Protein AF-A0A962BXA7-F1 (afdb_monomer_lite)

Foldseek 3Di:
DDDDPPPPDPPPPPPPPPPDDDPVVVCVVPDDAPQDKDKDWDWADDPPDPGTDIWIDMWGDNHPPDTDTDTPDD

Sequence (74 aa):
MTRLPALLLPFLAATSQAAAPDAATLLAAIAQPAPASTGFFERRESPLLAEPLLLRGLLEQPRAGSLTKAVEWP

Radius of gyration: 27.5 Å; chains: 1; bounding box: 83×46×35 Å

Structure (mmCIF, N/CA/C/O backbone):
data_AF-A0A962BXA7-F1
#
_entry.id   AF-A0A962BXA7-F1
#
loop_
_atom_site.group_PDB
_atom_site.id
_atom_site.type_symbol
_atom_site.label_atom_id
_atom_site.label_alt_id
_atom_site.label_comp_id
_atom_site.label_asym_id
_atom_site.label_en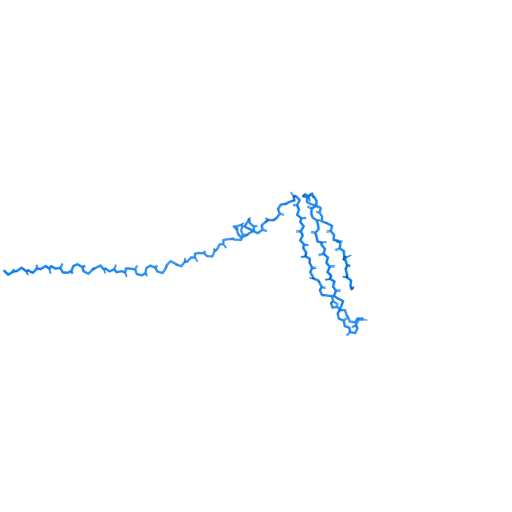tity_id
_atom_site.label_seq_id
_atom_site.pdbx_PDB_ins_code
_atom_site.Cartn_x
_atom_site.Cartn_y
_atom_site.Cartn_z
_atom_site.occupancy
_atom_site.B_iso_or_equiv
_atom_site.auth_seq_id
_atom_site.auth_comp_id
_atom_site.auth_asym_id
_atom_site.auth_atom_id
_atom_site.pdbx_PDB_model_num
ATOM 1 N N . MET A 1 1 ? -69.530 -36.023 -5.661 1.00 44.84 1 MET A N 1
ATOM 2 C CA . MET A 1 1 ? -68.825 -35.296 -6.740 1.00 44.84 1 MET A CA 1
ATOM 3 C C . MET A 1 1 ? -68.066 -34.141 -6.103 1.00 44.84 1 MET A C 1
ATOM 5 O O . MET A 1 1 ? -68.632 -33.083 -5.878 1.00 44.84 1 MET A O 1
ATOM 9 N N . THR A 1 2 ? -66.824 -34.387 -5.701 1.00 43.19 2 THR A N 1
ATOM 10 C CA . THR A 1 2 ? -65.980 -33.462 -4.933 1.00 43.19 2 THR A CA 1
ATOM 11 C C . THR A 1 2 ? -65.099 -32.685 -5.907 1.00 43.19 2 THR A C 1
ATOM 13 O O . THR A 1 2 ? -64.259 -33.281 -6.576 1.00 43.19 2 THR A O 1
ATOM 16 N N . ARG A 1 3 ? -65.301 -31.369 -6.033 1.00 55.16 3 ARG A N 1
ATOM 17 C CA . ARG A 1 3 ? -64.385 -30.483 -6.767 1.00 55.16 3 ARG A CA 1
ATOM 18 C C . ARG A 1 3 ? -63.622 -29.634 -5.757 1.00 55.16 3 ARG A C 1
ATOM 20 O O . ARG A 1 3 ? -64.204 -28.765 -5.119 1.00 55.16 3 ARG A O 1
ATOM 27 N N . LEU A 1 4 ? -62.336 -29.930 -5.602 1.00 58.81 4 LEU A N 1
ATOM 28 C CA . LEU A 1 4 ? -61.383 -29.119 -4.851 1.00 58.81 4 LEU A CA 1
ATOM 29 C C . LEU A 1 4 ? -60.910 -27.987 -5.783 1.00 58.81 4 LEU A C 1
ATOM 31 O O . LEU A 1 4 ? -60.420 -28.304 -6.871 1.00 58.81 4 LEU A O 1
ATOM 35 N N . PRO A 1 5 ? -61.045 -26.695 -5.441 1.00 55.84 5 PRO A N 1
ATOM 36 C CA . PRO A 1 5 ? -60.408 -25.657 -6.227 1.00 55.84 5 PRO A CA 1
ATOM 37 C C . PRO A 1 5 ? -58.921 -25.649 -5.871 1.00 55.84 5 PRO A C 1
ATOM 39 O O . PRO A 1 5 ? -58.535 -25.390 -4.732 1.00 55.84 5 PRO A O 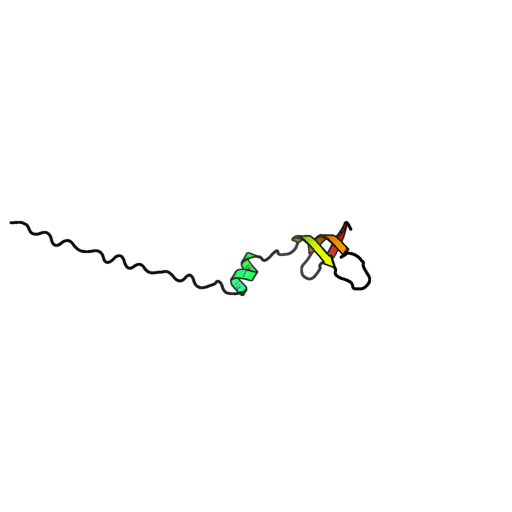1
ATOM 42 N N . ALA A 1 6 ? -58.094 -25.973 -6.862 1.00 60.34 6 ALA A N 1
ATOM 43 C CA . ALA A 1 6 ? -56.663 -25.741 -6.826 1.00 60.34 6 ALA A CA 1
ATOM 44 C C . ALA A 1 6 ? -56.426 -24.237 -6.629 1.00 60.34 6 ALA A C 1
ATOM 46 O O . ALA A 1 6 ? -56.570 -23.449 -7.565 1.00 60.34 6 ALA A O 1
ATOM 47 N N . LEU A 1 7 ? -56.107 -23.833 -5.398 1.00 58.66 7 LEU A N 1
ATOM 48 C CA . LEU A 1 7 ? -55.574 -22.506 -5.130 1.00 58.66 7 LEU A CA 1
ATOM 49 C C . LEU A 1 7 ? -54.171 -22.449 -5.744 1.00 58.66 7 LEU A C 1
ATOM 51 O O . LEU A 1 7 ? -53.189 -22.910 -5.167 1.00 58.66 7 LEU A O 1
ATOM 55 N N . LEU A 1 8 ? -54.118 -21.914 -6.961 1.00 59.34 8 LEU A N 1
ATOM 56 C CA . LEU A 1 8 ? -52.915 -21.412 -7.604 1.00 59.34 8 LEU A CA 1
ATOM 57 C C . LEU A 1 8 ? -52.292 -20.360 -6.681 1.00 59.34 8 LEU A C 1
ATOM 59 O O . LEU A 1 8 ? -52.778 -19.236 -6.599 1.00 59.34 8 LEU A O 1
ATOM 63 N N . LEU A 1 9 ? -51.227 -20.739 -5.975 1.00 58.94 9 LEU A N 1
ATOM 64 C CA . LEU A 1 9 ? -50.281 -19.794 -5.390 1.00 58.94 9 LEU A CA 1
ATOM 65 C C . LEU A 1 9 ? -49.658 -18.994 -6.544 1.00 58.94 9 LEU A C 1
ATOM 6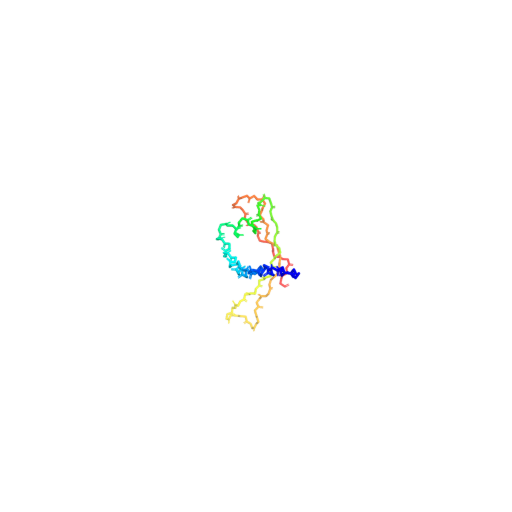7 O O . LEU A 1 9 ? -48.936 -19.591 -7.349 1.00 58.94 9 LEU A O 1
ATOM 71 N N . PRO A 1 10 ? -49.883 -17.671 -6.660 1.00 61.41 10 PRO A N 1
ATOM 72 C CA . PRO A 1 10 ? -49.040 -16.873 -7.519 1.00 61.41 10 PRO A CA 1
ATOM 73 C C . PRO A 1 10 ? -47.710 -16.749 -6.781 1.00 61.41 10 PRO A C 1
ATOM 75 O O . PRO A 1 10 ? -47.591 -16.057 -5.770 1.00 61.41 10 PRO A O 1
ATOM 78 N N . PHE A 1 11 ? -46.709 -17.480 -7.259 1.00 60.34 11 PHE 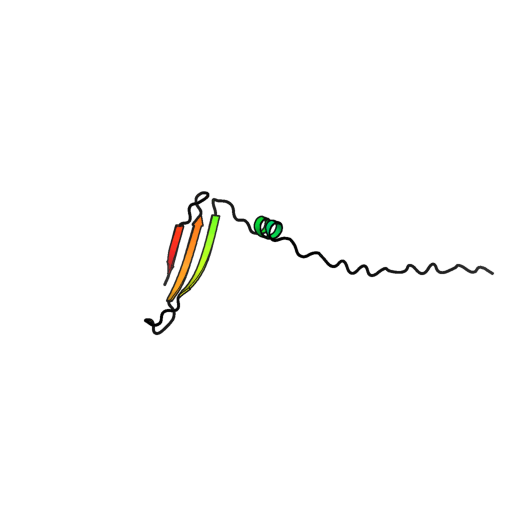A N 1
ATOM 79 C CA . PHE A 1 11 ? -45.328 -17.271 -6.861 1.00 60.34 11 PHE A CA 1
ATOM 80 C C . PHE A 1 11 ? -44.936 -15.896 -7.414 1.00 60.34 11 PHE A C 1
ATOM 82 O O . PHE A 1 11 ? -44.526 -15.772 -8.568 1.00 60.34 11 PHE A O 1
ATOM 89 N N . LEU A 1 12 ? -45.164 -14.833 -6.633 1.00 60.56 12 LEU A N 1
ATOM 90 C CA . LEU A 1 12 ? -44.594 -13.527 -6.929 1.00 60.56 12 LEU A CA 1
ATOM 91 C C . LEU A 1 12 ? -43.079 -13.713 -6.892 1.00 60.56 12 LEU A C 1
ATOM 93 O O . LEU A 1 12 ? -42.473 -13.778 -5.824 1.00 60.56 12 LEU A O 1
ATOM 97 N N . ALA A 1 13 ? -42.474 -13.811 -8.072 1.00 64.06 13 ALA A N 1
ATOM 98 C CA . ALA A 1 13 ? -41.053 -13.600 -8.255 1.00 64.06 13 ALA A CA 1
ATOM 99 C C . ALA A 1 13 ? -40.773 -12.123 -7.950 1.00 64.06 13 ALA A C 1
ATOM 101 O O . ALA A 1 13 ? -40.667 -11.288 -8.845 1.00 64.06 13 ALA A O 1
ATOM 102 N N . ALA A 1 14 ? -40.719 -11.785 -6.662 1.00 63.75 14 ALA A N 1
ATOM 103 C CA . ALA A 1 14 ? -40.152 -10.535 -6.207 1.00 63.75 14 ALA A CA 1
ATOM 104 C C . ALA A 1 14 ? -38.658 -10.609 -6.525 1.00 63.75 14 ALA A C 1
ATOM 106 O O . ALA A 1 14 ? -37.867 -11.177 -5.771 1.00 63.75 14 ALA A O 1
ATOM 107 N N . THR A 1 15 ? -38.273 -10.080 -7.683 1.00 61.50 15 THR A N 1
ATOM 108 C CA . THR A 1 15 ? -36.882 -9.747 -7.958 1.00 61.50 15 THR A CA 1
ATOM 109 C C . THR A 1 15 ? -36.505 -8.664 -6.959 1.00 61.50 15 THR A C 1
ATOM 111 O O . THR A 1 15 ? -36.765 -7.482 -7.179 1.00 61.50 15 THR A O 1
ATOM 114 N N . SER A 1 16 ? -35.975 -9.076 -5.807 1.00 63.97 16 SER A N 1
ATOM 115 C CA . SER A 1 16 ? -35.372 -8.158 -4.852 1.00 63.97 16 SER A CA 1
ATOM 116 C C . SER A 1 16 ? -34.178 -7.529 -5.555 1.00 63.97 16 SER A C 1
ATOM 118 O O . SER A 1 16 ? -33.118 -8.140 -5.693 1.00 63.97 16 SER A O 1
ATOM 120 N N . GLN A 1 17 ? -34.387 -6.333 -6.096 1.00 64.06 17 GLN A N 1
ATOM 121 C CA . GLN A 1 17 ? -33.313 -5.502 -6.599 1.00 64.06 17 GLN A CA 1
ATOM 122 C C . GLN A 1 17 ? -32.556 -5.037 -5.357 1.00 64.06 17 GLN A C 1
ATOM 124 O O . GLN A 1 17 ? -32.977 -4.098 -4.682 1.00 64.06 17 GLN A O 1
ATOM 129 N N . ALA A 1 18 ? -31.504 -5.768 -4.987 1.00 73.06 18 ALA A N 1
ATOM 130 C CA . ALA A 1 18 ? -30.665 -5.389 -3.863 1.00 73.06 18 ALA A CA 1
ATOM 131 C C . ALA A 1 18 ? -30.136 -3.978 -4.134 1.00 73.06 18 ALA A C 1
ATOM 133 O O . ALA A 1 18 ? -29.441 -3.748 -5.128 1.00 73.06 18 ALA A O 1
ATOM 134 N N . ALA A 1 19 ? -30.526 -3.025 -3.288 1.00 81.75 19 ALA A N 1
ATOM 135 C CA . ALA A 1 19 ? -29.999 -1.675 -3.363 1.00 81.75 19 ALA A CA 1
ATOM 136 C C . ALA A 1 19 ? -28.474 -1.751 -3.232 1.00 81.75 19 ALA A C 1
ATOM 138 O O . ALA A 1 19 ? -27.958 -2.465 -2.366 1.00 81.75 19 ALA A O 1
ATOM 139 N N . ALA A 1 20 ? -27.756 -1.047 -4.108 1.00 84.56 20 ALA A N 1
ATOM 140 C CA . ALA A 1 20 ? -26.313 -0.936 -3.966 1.00 84.56 20 ALA A CA 1
ATOM 141 C C . ALA A 1 20 ? -26.004 -0.318 -2.589 1.00 84.56 20 ALA A C 1
ATOM 143 O O . ALA A 1 20 ? -26.669 0.653 -2.211 1.00 84.56 20 ALA A O 1
ATOM 144 N N . PRO A 1 21 ? -25.043 -0.872 -1.830 1.00 85.50 21 PRO A N 1
ATOM 145 C CA . PRO A 1 21 ? -24.662 -0.298 -0.548 1.00 85.50 21 PRO A CA 1
ATOM 146 C C . PRO A 1 21 ? -24.154 1.129 -0.758 1.00 85.50 21 PRO A C 1
ATOM 148 O O . PRO A 1 21 ? -23.444 1.414 -1.726 1.00 85.50 21 PRO A O 1
ATOM 151 N N . ASP A 1 22 ? -24.525 2.033 0.146 1.00 93.50 22 ASP A N 1
ATOM 152 C CA . ASP A 1 22 ? -24.026 3.400 0.107 1.00 93.50 22 ASP A CA 1
ATOM 153 C C . ASP A 1 22 ? -22.515 3.444 0.408 1.00 93.50 22 ASP A C 1
ATOM 155 O O . ASP A 1 22 ? -21.929 2.520 0.985 1.00 93.50 22 ASP A O 1
ATOM 159 N N . ALA A 1 23 ? -21.868 4.541 0.010 1.00 94.56 23 ALA A N 1
ATOM 160 C CA . ALA A 1 23 ? -20.424 4.694 0.151 1.00 94.56 23 ALA A CA 1
ATOM 161 C C . ALA A 1 23 ? -19.953 4.631 1.613 1.00 94.56 23 ALA A C 1
ATOM 163 O O . ALA A 1 23 ? -18.870 4.111 1.872 1.00 94.56 23 ALA A O 1
ATOM 164 N N . ALA A 1 24 ? -20.744 5.126 2.571 1.00 95.25 24 ALA A N 1
ATOM 165 C CA . ALA A 1 24 ? -20.364 5.088 3.979 1.00 95.25 24 ALA A CA 1
ATOM 166 C C . ALA A 1 24 ? -20.392 3.650 4.512 1.00 95.25 24 ALA A C 1
ATOM 168 O O . ALA A 1 24 ? -19.460 3.238 5.204 1.00 95.25 24 ALA A O 1
ATOM 169 N N . THR A 1 25 ? -21.396 2.865 4.117 1.00 94.12 25 THR A N 1
ATOM 170 C CA . THR A 1 25 ? -21.481 1.432 4.424 1.00 94.12 25 THR A CA 1
ATOM 171 C C . THR A 1 25 ? -20.287 0.664 3.853 1.00 94.12 25 THR A C 1
ATOM 173 O O . THR A 1 25 ? -19.668 -0.133 4.559 1.00 94.12 25 THR A O 1
ATOM 176 N N . LEU A 1 26 ? -19.908 0.935 2.600 1.00 94.44 26 LEU A N 1
ATOM 177 C CA . LEU A 1 26 ? -18.741 0.303 1.977 1.00 94.44 26 LEU A CA 1
ATOM 178 C C . LEU A 1 26 ? -17.433 0.670 2.685 1.00 94.44 26 LEU A C 1
ATOM 180 O O . LEU A 1 26 ? -16.634 -0.214 2.982 1.00 94.44 26 LEU A O 1
ATOM 184 N N . LEU A 1 27 ? -17.227 1.955 2.986 1.00 93.56 27 LEU A N 1
ATOM 185 C CA . LEU A 1 27 ? -16.032 2.425 3.687 1.00 93.56 27 LEU A CA 1
ATOM 186 C C . LEU A 1 27 ? -15.919 1.809 5.082 1.00 93.56 27 LEU A C 1
ATOM 188 O O . LEU A 1 27 ? -14.835 1.378 5.459 1.00 93.56 27 LEU A O 1
ATOM 192 N N . ALA A 1 28 ? -17.026 1.715 5.823 1.00 94.56 28 ALA A N 1
ATOM 193 C CA . ALA A 1 28 ? -17.048 1.066 7.130 1.00 94.56 28 ALA A CA 1
ATOM 194 C C . ALA A 1 28 ? -16.696 -0.429 7.042 1.00 94.56 28 ALA A C 1
ATOM 196 O O . ALA A 1 28 ? -16.002 -0.942 7.915 1.00 94.56 28 ALA A O 1
ATOM 197 N N . ALA A 1 29 ? -17.128 -1.115 5.979 1.00 94.94 29 ALA A N 1
ATOM 198 C CA . ALA A 1 29 ? -16.852 -2.536 5.778 1.00 94.94 29 ALA A CA 1
ATOM 199 C C . ALA A 1 29 ? -15.381 -2.836 5.433 1.00 94.94 29 ALA A C 1
ATOM 201 O O . ALA A 1 29 ? -14.892 -3.913 5.767 1.00 94.94 29 ALA A O 1
ATOM 202 N N . ILE A 1 30 ? -14.678 -1.904 4.777 1.00 92.94 30 ILE A N 1
ATOM 203 C CA . ILE A 1 30 ? -13.261 -2.065 4.396 1.00 92.94 30 ILE A CA 1
ATOM 204 C C . ILE A 1 30 ? -12.291 -1.305 5.308 1.00 92.94 30 ILE A C 1
ATOM 206 O O . ILE A 1 30 ? -11.080 -1.347 5.088 1.00 92.94 30 ILE A O 1
ATOM 210 N N . ALA A 1 31 ? -12.801 -0.579 6.305 1.00 92.94 31 ALA A N 1
ATOM 211 C CA . ALA A 1 31 ? -11.983 0.227 7.193 1.00 92.94 31 ALA A CA 1
ATOM 212 C C . ALA A 1 31 ? -10.989 -0.648 7.968 1.00 92.94 31 ALA A C 1
ATOM 214 O O . ALA A 1 31 ? -11.360 -1.630 8.610 1.00 92.94 31 ALA A O 1
ATOM 215 N N . GLN A 1 32 ? -9.723 -0.236 7.961 1.00 92.69 32 GLN A N 1
ATOM 216 C CA . GLN A 1 32 ? -8.679 -0.803 8.807 1.00 92.69 32 GLN A CA 1
ATOM 217 C C . GLN A 1 32 ? -8.238 0.264 9.816 1.00 92.69 32 GLN A C 1
ATOM 219 O O . GLN A 1 32 ? -7.437 1.136 9.473 1.00 92.69 32 GLN A O 1
ATOM 224 N N . PRO A 1 33 ? -8.803 0.278 11.039 1.00 93.75 33 PRO A N 1
ATOM 225 C CA . PRO A 1 33 ? -8.409 1.247 12.053 1.00 93.75 33 PRO A CA 1
ATOM 226 C C . PRO A 1 33 ? -6.967 0.996 12.504 1.00 93.75 33 PRO A C 1
ATOM 228 O O . PRO A 1 33 ? -6.490 -0.136 12.500 1.00 93.75 33 PRO A O 1
ATOM 231 N N . ALA A 1 34 ? -6.276 2.053 12.931 1.00 95.50 34 ALA A N 1
ATOM 232 C CA . ALA A 1 34 ? -4.933 1.910 13.480 1.00 95.50 34 ALA A CA 1
ATOM 233 C C . ALA A 1 34 ? -4.953 1.086 14.793 1.00 95.50 34 ALA A C 1
ATOM 235 O O . ALA A 1 34 ? -5.841 1.310 15.621 1.00 95.50 34 ALA A O 1
ATOM 236 N N . PRO A 1 35 ? -3.963 0.205 15.030 1.00 96.38 35 PRO A N 1
ATOM 237 C CA . PRO A 1 35 ? -2.815 -0.066 14.168 1.00 96.38 35 PRO A CA 1
ATOM 238 C C . PRO A 1 35 ? -3.176 -0.949 12.964 1.00 96.38 35 PRO A C 1
ATOM 240 O O . PRO A 1 35 ? -3.852 -1.963 13.113 1.00 96.38 35 PRO A O 1
ATOM 243 N N . ALA A 1 36 ? -2.677 -0.586 11.783 1.00 96.62 36 ALA A N 1
ATOM 244 C CA . ALA A 1 36 ? -2.891 -1.352 10.557 1.00 96.62 36 ALA A CA 1
ATOM 245 C C . ALA A 1 36 ? -1.588 -1.514 9.768 1.00 96.62 36 ALA A C 1
ATOM 247 O O . ALA A 1 36 ? -0.708 -0.653 9.817 1.00 96.62 36 ALA A O 1
ATOM 248 N N . SER A 1 37 ? -1.481 -2.618 9.031 1.00 96.56 37 SER A N 1
ATOM 249 C CA . SER A 1 37 ? -0.397 -2.868 8.083 1.00 96.56 37 SER A CA 1
ATOM 250 C C . SER A 1 37 ? -0.973 -3.425 6.786 1.00 96.56 37 SER A C 1
ATOM 252 O O . SER A 1 37 ? -1.853 -4.287 6.808 1.00 96.56 37 SER A O 1
ATOM 254 N N . THR A 1 38 ? -0.518 -2.904 5.651 1.00 96.12 38 THR A N 1
ATOM 255 C CA . THR A 1 38 ? -0.981 -3.295 4.318 1.00 96.12 38 THR A CA 1
ATOM 256 C C . THR A 1 38 ? 0.212 -3.467 3.391 1.00 96.12 38 THR A C 1
ATOM 258 O O . THR A 1 38 ? 0.980 -2.532 3.175 1.00 96.12 38 THR A O 1
ATOM 261 N N . GLY A 1 39 ? 0.358 -4.657 2.810 1.00 97.12 39 GLY A N 1
ATOM 262 C CA . GLY A 1 39 ? 1.328 -4.885 1.742 1.00 97.12 39 GLY A CA 1
ATOM 263 C C . GLY A 1 39 ? 0.965 -4.099 0.486 1.00 97.12 39 GLY A C 1
ATOM 264 O O . GLY A 1 39 ? -0.205 -4.036 0.112 1.00 97.12 39 GLY A O 1
ATOM 265 N N . PHE A 1 40 ? 1.962 -3.520 -0.179 1.00 97.00 40 PHE A N 1
ATOM 266 C CA . PHE A 1 40 ? 1.771 -2.833 -1.453 1.00 97.00 40 PHE A CA 1
ATOM 267 C C . PHE A 1 40 ? 2.710 -3.370 -2.535 1.00 97.00 40 PHE A C 1
ATOM 269 O O . PHE A 1 40 ? 3.836 -3.792 -2.266 1.00 97.00 40 PHE A O 1
ATOM 276 N N . PHE A 1 41 ? 2.237 -3.277 -3.776 1.00 98.06 41 PHE A N 1
ATOM 277 C CA . PHE A 1 41 ? 3.045 -3.308 -4.989 1.00 98.06 41 PHE A CA 1
ATOM 278 C C . PHE A 1 41 ? 2.805 -2.005 -5.748 1.00 98.06 41 PHE A C 1
ATOM 280 O O . PHE A 1 41 ? 1.664 -1.570 -5.893 1.00 98.06 41 PHE A O 1
ATOM 287 N N . GLU A 1 42 ? 3.870 -1.373 -6.224 1.00 97.94 42 GLU A N 1
ATOM 288 C CA . GLU A 1 42 ? 3.800 -0.109 -6.950 1.00 97.94 42 GLU A CA 1
ATOM 289 C C . GLU A 1 42 ? 4.617 -0.196 -8.235 1.00 97.94 42 GLU A C 1
ATOM 291 O O . GLU A 1 42 ? 5.761 -0.644 -8.230 1.00 97.94 42 GLU A O 1
ATOM 296 N N . ARG A 1 43 ? 4.022 0.263 -9.335 1.00 97.62 43 ARG A N 1
ATOM 297 C CA . ARG A 1 43 ? 4.676 0.401 -10.634 1.00 97.62 43 ARG A CA 1
ATOM 298 C C . ARG A 1 43 ? 4.791 1.885 -10.960 1.00 97.62 43 ARG A C 1
ATOM 300 O O . ARG A 1 43 ? 3.775 2.572 -11.041 1.00 97.62 43 ARG A O 1
ATOM 307 N N . ARG A 1 44 ? 6.018 2.376 -11.133 1.00 96.81 44 ARG A N 1
ATOM 308 C CA . ARG A 1 44 ? 6.311 3.775 -11.467 1.00 96.81 44 ARG A CA 1
ATOM 309 C C . ARG A 1 44 ? 6.785 3.883 -12.901 1.00 96.81 44 ARG A C 1
ATOM 311 O O . ARG A 1 44 ? 7.873 3.423 -13.241 1.00 96.81 44 ARG A O 1
ATOM 318 N N . GLU A 1 45 ? 5.969 4.542 -13.706 1.00 98.12 45 GLU A N 1
ATOM 319 C CA . GLU A 1 45 ? 6.351 4.966 -15.045 1.00 98.12 45 GLU A CA 1
ATOM 320 C C . GLU A 1 45 ? 7.234 6.214 -14.957 1.00 98.12 45 GLU A C 1
ATOM 322 O O . GLU A 1 45 ? 7.003 7.105 -14.134 1.00 98.12 45 GLU A O 1
ATOM 327 N N . SER A 1 46 ? 8.252 6.290 -15.807 1.00 97.06 46 SER A N 1
ATOM 328 C CA . SER A 1 46 ? 9.091 7.477 -15.950 1.00 97.06 46 SER A CA 1
ATOM 329 C C . SER A 1 46 ? 9.647 7.532 -17.367 1.00 97.06 46 SER A C 1
ATOM 331 O O . SER A 1 46 ? 10.178 6.526 -17.830 1.00 97.06 46 SER A O 1
ATOM 333 N N . PRO A 1 47 ? 9.622 8.695 -18.039 1.00 97.50 47 PRO A N 1
ATOM 334 C CA . PRO A 1 47 ? 10.240 8.840 -19.356 1.00 97.50 47 PRO A CA 1
ATOM 335 C C . PRO A 1 47 ? 11.773 8.705 -19.318 1.00 97.50 47 PRO A C 1
ATOM 337 O O . PRO A 1 47 ? 12.406 8.648 -20.365 1.00 97.50 47 PRO A O 1
ATOM 340 N N . LEU A 1 48 ? 12.377 8.691 -18.124 1.00 97.31 48 LEU A N 1
ATOM 341 C CA . LEU A 1 48 ? 13.823 8.566 -17.927 1.00 97.31 48 LEU A CA 1
ATOM 342 C C . LEU A 1 48 ? 14.291 7.117 -17.730 1.00 97.31 48 LEU A C 1
ATOM 344 O O . LEU A 1 48 ? 15.493 6.886 -17.624 1.00 97.31 48 LEU A O 1
ATOM 348 N N . LEU A 1 49 ? 13.374 6.153 -17.625 1.00 96.69 49 LEU A N 1
ATOM 349 C CA . LEU A 1 49 ? 13.700 4.745 -17.408 1.00 96.69 49 LEU A CA 1
ATOM 350 C C . LEU A 1 49 ? 13.344 3.926 -18.651 1.00 96.69 49 LEU A C 1
ATOM 352 O O . LEU A 1 49 ? 12.323 4.173 -19.286 1.00 96.69 49 LEU A O 1
ATOM 356 N N . ALA A 1 50 ? 14.186 2.944 -18.986 1.00 97.06 50 ALA A N 1
ATOM 357 C CA . ALA A 1 50 ? 13.917 2.016 -20.088 1.00 97.06 50 ALA A CA 1
ATOM 358 C C . ALA A 1 50 ? 12.774 1.044 -19.757 1.00 97.06 50 ALA A C 1
ATOM 360 O O . ALA A 1 50 ? 12.019 0.659 -20.640 1.00 97.06 50 ALA A O 1
ATOM 361 N N . GLU A 1 51 ? 12.646 0.685 -18.480 1.00 97.62 51 GLU A N 1
ATOM 362 C CA . GLU A 1 51 ? 11.567 -0.135 -17.944 1.00 97.62 51 GLU A CA 1
ATOM 363 C C . GLU A 1 51 ? 11.001 0.531 -16.677 1.00 97.62 51 GLU A C 1
ATOM 365 O O . GLU A 1 51 ? 11.725 1.251 -15.980 1.00 97.62 51 GLU A O 1
ATOM 370 N N . PRO A 1 52 ? 9.726 0.299 -16.338 1.00 97.62 52 PRO A N 1
ATOM 371 C CA . PRO A 1 52 ? 9.109 0.830 -15.127 1.00 97.62 52 PRO A CA 1
ATOM 372 C C . PRO A 1 52 ? 9.823 0.353 -13.864 1.00 97.62 52 PRO A C 1
ATOM 374 O O . PRO A 1 52 ? 10.197 -0.816 -13.745 1.00 97.62 52 PRO A O 1
ATOM 377 N N . LEU A 1 53 ? 9.914 1.228 -12.863 1.00 96.88 53 LEU A N 1
ATOM 378 C CA . LEU A 1 53 ? 10.389 0.821 -11.546 1.00 96.88 53 LEU A CA 1
ATOM 379 C C . LEU A 1 53 ? 9.268 0.081 -10.813 1.00 96.88 53 LEU A C 1
ATOM 381 O O . LEU A 1 53 ? 8.191 0.636 -10.581 1.00 96.88 53 LEU A O 1
ATOM 385 N N . LEU A 1 54 ? 9.537 -1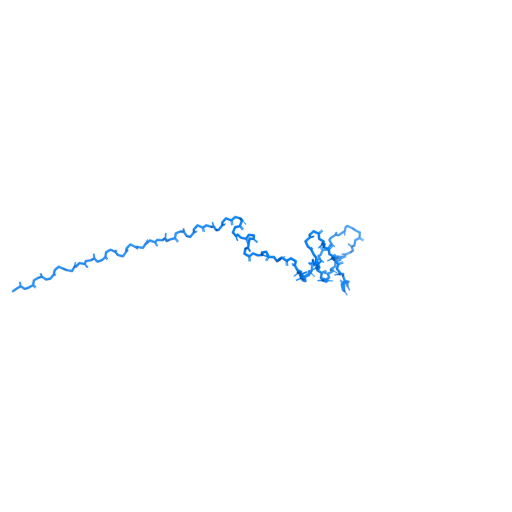.164 -10.435 1.00 97.56 54 LEU A N 1
ATOM 386 C CA . LEU A 1 54 ? 8.644 -1.986 -9.631 1.00 97.56 54 LEU A CA 1
ATOM 387 C C . LEU A 1 54 ? 9.110 -1.939 -8.177 1.00 97.56 54 LEU A C 1
ATOM 389 O O . LEU A 1 54 ? 10.293 -2.095 -7.903 1.00 97.56 54 LEU A O 1
ATOM 393 N N . LEU A 1 55 ? 8.187 -1.716 -7.248 1.00 97.94 55 LEU A N 1
ATOM 394 C CA . LEU A 1 55 ? 8.462 -1.662 -5.815 1.00 97.94 55 LEU A CA 1
ATOM 395 C C . LEU A 1 55 ? 7.481 -2.556 -5.068 1.00 97.94 55 LEU A C 1
ATOM 397 O O . LEU A 1 55 ? 6.307 -2.637 -5.437 1.00 97.94 55 LEU A O 1
ATOM 401 N N . ARG A 1 56 ? 7.937 -3.152 -3.968 1.00 98.19 56 ARG A N 1
ATOM 402 C CA . ARG A 1 56 ? 7.058 -3.778 -2.974 1.00 98.19 56 ARG A CA 1
ATOM 403 C C . ARG A 1 56 ? 7.486 -3.432 -1.554 1.00 98.19 56 ARG A C 1
ATOM 405 O O . ARG A 1 56 ? 8.649 -3.104 -1.303 1.00 98.19 56 ARG A O 1
ATOM 412 N N . GLY A 1 57 ? 6.541 -3.520 -0.631 1.00 98.19 57 GLY A N 1
ATOM 413 C CA . GLY A 1 57 ? 6.804 -3.347 0.792 1.00 98.19 57 GLY A CA 1
ATOM 414 C C . GLY A 1 57 ? 5.524 -3.209 1.602 1.00 98.19 57 GLY A C 1
ATOM 415 O O . GLY A 1 57 ? 4.482 -3.745 1.220 1.00 98.19 57 GLY A O 1
ATOM 416 N N . LEU A 1 58 ? 5.603 -2.462 2.703 1.00 97.94 58 LEU A N 1
ATOM 417 C CA . LEU A 1 58 ? 4.527 -2.310 3.678 1.00 97.94 58 LEU A CA 1
ATOM 418 C C . LEU A 1 58 ? 4.148 -0.839 3.877 1.00 97.94 58 LEU A C 1
ATOM 420 O O . LEU A 1 58 ? 4.998 0.052 3.969 1.00 97.94 58 LEU A O 1
ATOM 424 N N . LEU A 1 59 ? 2.845 -0.596 3.957 1.00 97.50 59 LEU A N 1
ATOM 425 C CA . LEU A 1 59 ? 2.251 0.609 4.516 1.00 97.50 59 LEU A CA 1
ATOM 426 C C . LEU A 1 59 ? 1.865 0.312 5.960 1.00 97.50 59 LEU A C 1
ATOM 428 O O . LEU A 1 59 ? 1.021 -0.546 6.205 1.00 97.50 59 LEU A O 1
ATOM 432 N N . GLU A 1 60 ? 2.457 1.028 6.906 1.00 97.44 60 GLU A N 1
ATOM 433 C CA . GLU A 1 60 ? 2.174 0.881 8.329 1.00 97.44 60 GLU A CA 1
ATOM 434 C C . GLU A 1 60 ? 1.483 2.132 8.859 1.00 97.44 60 GLU A C 1
ATOM 436 O O . GLU A 1 60 ? 1.981 3.251 8.725 1.00 97.44 60 GLU A O 1
ATOM 441 N N . GLN A 1 61 ? 0.340 1.942 9.507 1.00 96.94 61 GLN A N 1
ATOM 442 C CA . GLN A 1 61 ? -0.405 2.990 10.183 1.00 96.94 61 GLN A CA 1
ATOM 443 C C . GLN A 1 61 ? -0.346 2.744 11.700 1.00 96.94 61 GLN A C 1
ATOM 445 O O . GLN A 1 61 ? -1.270 2.145 12.251 1.00 96.94 61 GLN A O 1
ATOM 450 N N . PRO A 1 62 ? 0.718 3.171 12.407 1.00 96.00 62 PRO A N 1
ATOM 451 C CA . PRO A 1 62 ? 0.890 2.852 13.828 1.00 96.00 62 PRO A CA 1
ATOM 452 C C . PRO A 1 62 ? -0.123 3.573 14.730 1.00 96.00 62 PRO A C 1
ATOM 454 O O . PRO A 1 62 ? -0.482 3.067 15.790 1.00 96.00 62 PRO A O 1
ATOM 457 N N . ARG A 1 63 ? -0.602 4.754 14.317 1.00 96.56 63 ARG A N 1
ATOM 458 C CA . ARG A 1 63 ? -1.674 5.511 14.979 1.00 96.56 63 ARG A CA 1
ATOM 459 C C . ARG A 1 63 ? -2.528 6.282 13.969 1.00 96.56 63 ARG A C 1
ATOM 461 O O . ARG A 1 63 ? -2.164 6.441 12.802 1.00 96.56 63 ARG A O 1
ATOM 468 N N . ALA A 1 64 ? -3.680 6.782 14.414 1.00 94.25 64 ALA A N 1
ATOM 469 C CA . ALA A 1 64 ? -4.533 7.633 13.587 1.00 94.25 64 ALA A CA 1
ATOM 470 C C . ALA A 1 64 ? -3.755 8.864 13.080 1.00 94.25 64 ALA A C 1
ATOM 472 O O . ALA A 1 64 ? -3.062 9.532 13.849 1.00 94.25 64 ALA A O 1
ATOM 473 N N . GLY A 1 65 ? -3.855 9.139 11.777 1.00 93.62 65 GLY A N 1
ATOM 474 C CA . GLY A 1 65 ? -3.177 10.267 11.131 1.00 93.62 65 GLY A CA 1
ATOM 475 C C . GLY A 1 65 ? -1.675 10.086 10.871 1.00 93.62 65 GLY A C 1
ATOM 476 O O . GLY A 1 65 ? -1.038 11.036 10.428 1.00 93.62 65 GLY A O 1
ATOM 477 N N . SER A 1 66 ? -1.090 8.909 11.121 1.00 95.12 66 SER A N 1
ATOM 478 C CA . SER A 1 66 ? 0.308 8.610 10.765 1.00 95.12 66 SER A CA 1
ATOM 479 C C . SER A 1 66 ? 0.383 7.471 9.760 1.00 95.12 66 SER A C 1
ATOM 481 O O . SER A 1 66 ? -0.186 6.423 10.036 1.00 95.12 66 SER A O 1
ATOM 483 N N . LEU A 1 67 ? 1.134 7.630 8.673 1.00 96.50 67 LEU A N 1
ATOM 484 C CA . LEU A 1 67 ? 1.382 6.565 7.703 1.00 96.50 67 LEU A CA 1
ATOM 485 C C . LEU A 1 67 ? 2.877 6.501 7.391 1.00 96.50 67 LEU A C 1
ATOM 487 O O . LEU A 1 67 ? 3.465 7.492 6.959 1.00 96.50 67 LEU A O 1
ATOM 491 N N . THR A 1 68 ? 3.471 5.334 7.598 1.00 96.94 68 THR A N 1
ATOM 492 C CA . THR A 1 68 ? 4.849 5.023 7.225 1.00 96.94 68 THR A CA 1
ATOM 493 C C . TH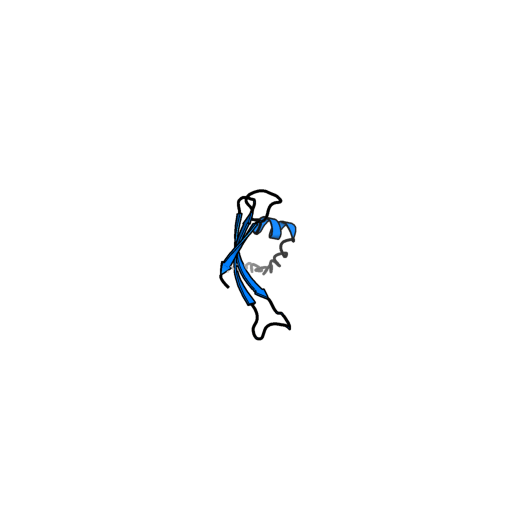R A 1 68 ? 4.831 4.113 6.010 1.00 96.94 68 THR A C 1
ATOM 495 O O . THR A 1 68 ? 4.041 3.176 5.939 1.00 96.94 68 THR A O 1
ATOM 498 N N . LYS A 1 69 ? 5.722 4.369 5.054 1.00 97.31 69 LYS A N 1
ATOM 499 C CA . LYS A 1 69 ? 5.936 3.493 3.905 1.00 97.31 69 LYS A CA 1
ATOM 500 C C . LYS A 1 69 ? 7.339 2.907 3.975 1.00 97.31 69 LYS A C 1
ATOM 502 O O . LYS A 1 69 ? 8.313 3.644 3.837 1.00 97.31 69 LYS A O 1
ATOM 507 N N . ALA A 1 70 ? 7.426 1.596 4.152 1.00 96.56 70 ALA A N 1
ATOM 508 C CA . ALA A 1 70 ? 8.672 0.846 4.098 1.00 96.56 70 ALA A CA 1
ATOM 509 C C . ALA A 1 70 ? 8.799 0.164 2.730 1.00 96.56 70 ALA A C 1
ATOM 511 O O . ALA A 1 70 ? 7.890 -0.545 2.303 1.00 96.56 70 ALA A O 1
ATOM 512 N N . VAL A 1 71 ? 9.911 0.395 2.029 1.00 96.88 71 VAL A N 1
ATOM 513 C CA . VAL A 1 71 ? 10.226 -0.283 0.762 1.00 96.88 71 VAL A CA 1
ATOM 514 C C . VAL A 1 71 ? 11.206 -1.408 1.059 1.00 96.88 71 VAL A C 1
ATOM 516 O O . VAL A 1 71 ? 12.278 -1.157 1.601 1.00 96.88 71 VAL A O 1
ATOM 519 N N . GLU A 1 72 ? 10.840 -2.633 0.700 1.00 96.00 72 GLU A N 1
ATOM 520 C CA . GLU A 1 72 ? 11.636 -3.836 0.984 1.00 96.00 72 GLU A CA 1
ATOM 521 C C . GLU A 1 72 ? 12.410 -4.328 -0.245 1.00 96.00 72 GLU A C 1
ATOM 523 O O . GLU A 1 72 ? 13.395 -5.050 -0.117 1.00 96.00 72 GLU A O 1
ATOM 528 N N . TRP A 1 73 ? 11.957 -3.950 -1.443 1.00 92.69 73 TRP A N 1
ATOM 529 C CA . TRP A 1 73 ? 12.543 -4.342 -2.725 1.00 92.69 73 TRP A CA 1
ATOM 530 C C . TRP A 1 73 ? 12.231 -3.277 -3.782 1.00 92.69 73 TRP A C 1
ATOM 532 O O . TRP A 1 73 ? 11.068 -2.863 -3.902 1.00 92.69 73 TRP A O 1
ATOM 542 N N . PRO A 1 74 ? 13.232 -2.840 -4.554 1.00 75.25 74 PRO A N 1
ATOM 543 C CA . PRO A 1 74 ? 13.246 -2.942 -6.002 1.00 75.25 74 PRO A CA 1
ATOM 544 C C . PRO A 1 74 ? 13.955 -4.209 -6.488 1.00 75.25 74 PRO A C 1
ATOM 546 O O . PRO A 1 74 ? 14.681 -4.856 -5.694 1.00 75.25 74 PRO A O 1
#

pLDDT: mean 86.4, std 16.11, range [43.19, 98.19]

Secondary structure (DSSP, 8-state):
------------------PPPPHHHHHHHH--PSSEEEEEEEEE--TT-SSPEEEEEEEEE-STT--EEEEEE-